Protein AF-A0A2T5HSL9-F1 (afdb_monomer)

Radius of gyration: 15.81 Å; Cα contacts (8 Å, |Δi|>4): 8; chains: 1; bounding box: 31×31×42 Å

pLDDT: mean 72.46, std 12.68, range [47.75, 87.69]

Mean predicted aligned error: 11.89 Å

Foldseek 3Di:
DDDDPPPPPVPPDPPDDCVVPPDPPDVVVVVCVVVPCVVVVVVVVVV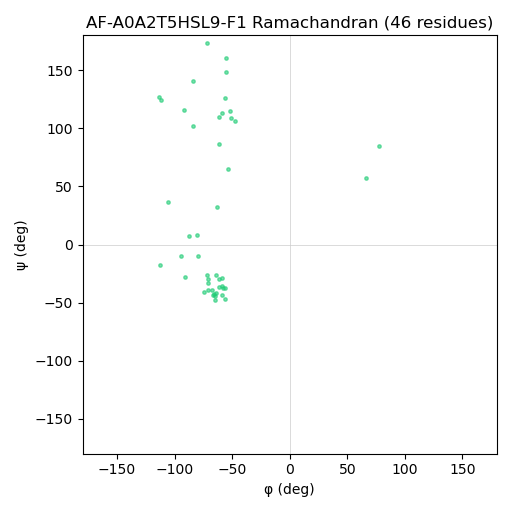D

Solvent-accessible surface area (backbone atoms only — not comparable to full-atom values): 3344 Å² total; per-residue (Å²): 136,86,75,84,80,77,68,76,71,77,64,100,58,95,74,77,51,62,82,81,73,46,62,87,90,36,67,68,55,54,48,48,63,69,70,52,56,64,66,59,52,54,55,55,63,73,74,112

Organism: NCBI:txid1651082

Structure (mmCIF, N/CA/C/O backbone):
data_AF-A0A2T5HSL9-F1
#
_entry.id   AF-A0A2T5HSL9-F1
#
loop_
_atom_site.group_PDB
_atom_site.id
_atom_site.type_symbol
_atom_site.label_atom_id
_atom_site.label_alt_id
_atom_site.label_comp_id
_atom_site.label_asym_id
_atom_site.label_entity_id
_atom_site.label_seq_id
_atom_site.pdbx_PDB_ins_code
_atom_site.Cartn_x
_atom_site.Cartn_y
_atom_site.Cartn_z
_atom_site.occupancy
_atom_site.B_iso_or_equiv
_atom_site.auth_seq_id
_atom_site.auth_comp_id
_atom_site.auth_asym_id
_atom_site.auth_atom_id
_atom_site.pdbx_PDB_model_num
ATOM 1 N N . MET A 1 1 ? -23.300 -5.735 34.395 1.00 55.75 1 MET A N 1
ATOM 2 C CA . MET A 1 1 ? -23.388 -6.496 33.127 1.00 55.75 1 MET A CA 1
ATOM 3 C C . MET A 1 1 ? -23.047 -5.561 31.973 1.00 55.75 1 MET A C 1
ATOM 5 O O . MET A 1 1 ? -23.310 -4.376 32.115 1.00 55.75 1 MET A O 1
ATOM 9 N N . MET A 1 2 ? -22.468 -6.115 30.895 1.00 47.75 2 MET A N 1
ATOM 10 C CA . MET A 1 2 ? -21.604 -5.508 29.855 1.00 47.75 2 MET A CA 1
ATOM 11 C C . MET A 1 2 ? -20.149 -5.294 30.314 1.00 47.75 2 MET A C 1
ATOM 13 O O . MET A 1 2 ? -19.780 -4.247 30.833 1.00 47.75 2 MET A O 1
ATOM 17 N N . GLY A 1 3 ? -19.352 -6.364 30.174 1.00 54.53 3 GLY A N 1
ATOM 18 C CA . GLY A 1 3 ? -17.907 -6.407 30.427 1.00 54.53 3 GLY A CA 1
ATOM 19 C C . GLY A 1 3 ? -17.092 -5.664 29.359 1.00 54.53 3 GLY A C 1
ATOM 20 O O . GLY A 1 3 ? -17.662 -5.194 28.372 1.00 54.53 3 GLY A O 1
ATOM 21 N N . PRO A 1 4 ? -15.770 -5.523 29.560 1.00 56.38 4 PRO A N 1
ATOM 22 C CA . PRO A 1 4 ? -14.924 -4.671 28.736 1.00 56.38 4 PRO A CA 1
ATOM 23 C C . PRO A 1 4 ? -15.041 -5.081 27.270 1.00 56.38 4 PRO A C 1
ATOM 25 O O . PRO A 1 4 ? -14.880 -6.249 26.920 1.00 56.38 4 PRO A O 1
ATOM 28 N N . ARG A 1 5 ? -15.363 -4.097 26.426 1.00 60.16 5 ARG A N 1
ATOM 29 C CA . ARG A 1 5 ? -15.409 -4.221 24.971 1.00 60.16 5 ARG A CA 1
ATOM 30 C C . ARG A 1 5 ? -14.077 -4.830 24.544 1.00 60.16 5 ARG A C 1
ATOM 32 O O . ARG A 1 5 ? -13.047 -4.171 24.660 1.00 60.16 5 ARG A O 1
ATOM 39 N N . GLN A 1 6 ? -14.093 -6.090 24.113 1.00 56.03 6 GLN A N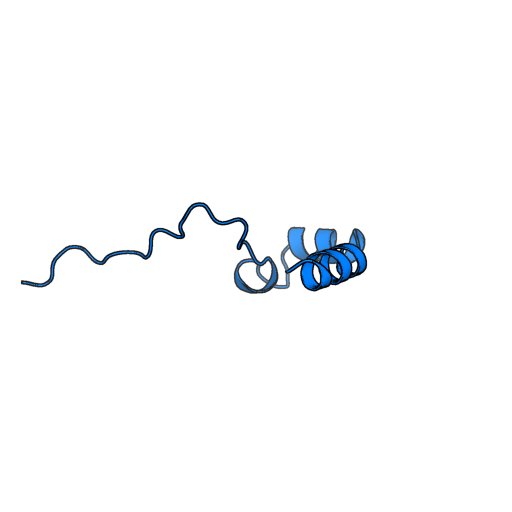 1
ATOM 40 C CA . GLN A 1 6 ? -12.978 -6.697 23.401 1.00 56.03 6 GLN A CA 1
ATOM 41 C C . GLN A 1 6 ? -12.816 -5.874 22.123 1.00 56.03 6 GLN A C 1
ATOM 43 O O . GLN A 1 6 ? -13.434 -6.154 21.100 1.00 56.03 6 GLN A O 1
ATOM 48 N N . ALA A 1 7 ? -12.047 -4.786 22.203 1.00 58.56 7 ALA A N 1
ATOM 49 C CA . ALA A 1 7 ? -11.366 -4.267 21.038 1.00 58.56 7 ALA A CA 1
ATOM 50 C C . ALA A 1 7 ? -10.635 -5.484 20.494 1.00 58.56 7 ALA A C 1
ATOM 52 O O . ALA A 1 7 ? -9.840 -6.078 21.227 1.00 58.56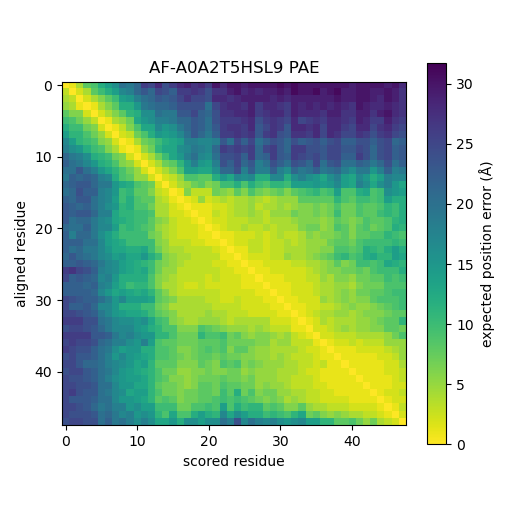 7 ALA A O 1
ATOM 53 N N . ALA A 1 8 ? -11.025 -5.932 19.299 1.00 56.16 8 ALA A N 1
ATOM 54 C CA . ALA A 1 8 ? -10.300 -6.960 18.588 1.00 56.16 8 ALA A CA 1
ATOM 55 C C . ALA A 1 8 ? -8.841 -6.527 18.662 1.00 56.16 8 ALA A C 1
ATOM 57 O O . ALA A 1 8 ? -8.481 -5.495 18.102 1.00 56.16 8 ALA A O 1
ATOM 58 N N . GLN A 1 9 ? -8.052 -7.218 19.484 1.00 52.69 9 GLN A N 1
ATOM 59 C CA . GLN A 1 9 ? -6.615 -7.076 19.432 1.00 52.69 9 GLN A CA 1
ATOM 60 C C . GLN A 1 9 ? -6.334 -7.546 18.015 1.00 52.69 9 GLN A C 1
ATOM 62 O O . GLN A 1 9 ? -6.607 -8.724 17.755 1.00 52.69 9 GLN A O 1
ATOM 67 N N . PRO A 1 10 ? -5.943 -6.666 17.071 1.00 53.00 10 PRO A N 1
ATOM 68 C CA . PRO A 1 10 ? -5.486 -7.187 15.807 1.00 53.00 10 PRO A CA 1
ATOM 69 C C . PRO A 1 10 ? -4.328 -8.068 16.239 1.00 53.00 10 PRO A C 1
ATOM 71 O O . PRO A 1 10 ? -3.379 -7.588 16.873 1.00 53.00 10 PRO A O 1
ATOM 74 N N . ALA A 1 11 ? -4.482 -9.383 16.062 1.00 52.16 11 ALA A N 1
ATOM 75 C CA . ALA A 1 11 ? -3.380 -10.265 16.356 1.00 52.16 11 ALA A CA 1
ATOM 76 C C . ALA A 1 11 ? -2.197 -9.758 15.534 1.00 52.16 11 ALA A C 1
ATOM 78 O O . ALA A 1 11 ? -2.352 -8.949 14.625 1.00 52.16 11 ALA A O 1
ATOM 79 N N . LEU A 1 12 ? -1.017 -10.156 15.958 1.00 53.47 12 LEU A N 1
ATOM 80 C CA . LEU A 1 12 ? 0.298 -9.741 15.496 1.00 53.47 12 LEU A CA 1
ATOM 81 C C . LEU A 1 12 ? 0.475 -9.906 13.967 1.00 53.47 12 LEU A C 1
ATOM 83 O O . LEU A 1 12 ? 1.245 -10.746 13.511 1.00 53.47 12 LEU A O 1
ATOM 87 N N . PHE A 1 13 ? -0.273 -9.158 13.165 1.00 52.25 13 PHE A N 1
ATOM 88 C CA . PHE A 1 13 ? -0.588 -9.504 11.795 1.00 52.25 13 PHE A CA 1
ATOM 89 C C . PHE A 1 13 ? 0.071 -8.503 10.868 1.00 52.25 13 PHE A C 1
ATOM 91 O O . PHE A 1 13 ? -0.162 -7.295 10.918 1.00 52.25 13 PHE A O 1
ATOM 98 N N . TYR A 1 14 ? 0.815 -9.066 9.929 1.00 54.75 14 TYR A N 1
ATOM 99 C CA . TYR A 1 14 ? 1.180 -8.472 8.650 1.00 54.75 14 TYR A CA 1
ATOM 100 C C . TYR A 1 14 ? -0.051 -8.207 7.755 1.00 54.75 14 TYR A C 1
ATOM 102 O O . TYR A 1 14 ? 0.029 -8.283 6.536 1.00 54.75 14 TYR A O 1
ATOM 110 N N . GLU A 1 15 ? -1.199 -7.889 8.347 1.00 60.03 15 GLU A N 1
ATOM 111 C CA . GLU A 1 15 ? -2.464 -7.602 7.673 1.00 60.03 15 GLU A CA 1
ATOM 112 C C . GLU A 1 15 ? -2.731 -6.092 7.717 1.00 60.03 15 GLU A C 1
ATOM 114 O O . GLU A 1 15 ? -3.842 -5.602 7.900 1.00 60.03 15 GLU A O 1
ATOM 119 N N . PHE A 1 16 ? -1.658 -5.313 7.587 1.00 67.12 16 PHE A N 1
ATOM 120 C CA . PHE A 1 16 ? -1.761 -3.876 7.426 1.00 67.12 16 PHE A CA 1
ATOM 121 C C . PHE A 1 16 ? -2.010 -3.556 5.952 1.00 67.12 16 PHE A C 1
ATOM 123 O O . PHE A 1 16 ? -1.100 -3.573 5.122 1.00 67.12 16 PHE A O 1
ATOM 130 N N . SER A 1 17 ? -3.264 -3.249 5.631 1.00 73.44 17 SER A N 1
ATOM 131 C CA . SER A 1 17 ? -3.665 -2.741 4.322 1.00 73.44 17 SER A CA 1
ATOM 132 C C . SER A 1 17 ? -3.647 -1.213 4.318 1.00 73.44 17 SER A C 1
ATOM 134 O O . SER A 1 17 ? -4.434 -0.560 5.012 1.00 73.44 17 SER A O 1
ATOM 136 N N . LEU A 1 18 ? -2.762 -0.630 3.500 1.00 74.19 18 LEU A N 1
ATOM 137 C CA . LEU A 1 18 ? -2.724 0.815 3.239 1.00 74.19 18 LEU A CA 1
ATOM 138 C C . LEU A 1 18 ? -4.053 1.327 2.653 1.00 74.19 18 LEU A C 1
ATOM 140 O O . LEU A 1 18 ? -4.415 2.488 2.851 1.00 74.19 18 LEU A O 1
ATOM 144 N N . GLU A 1 19 ? -4.784 0.472 1.938 1.00 77.06 19 GLU A N 1
ATOM 145 C CA . GLU A 1 19 ? -6.060 0.811 1.307 1.00 77.06 19 GLU A CA 1
ATOM 146 C C . GLU A 1 19 ? -7.187 0.993 2.329 1.00 77.06 19 GLU A C 1
ATOM 148 O O . GLU A 1 19 ? -8.031 1.872 2.145 1.00 77.06 19 GLU A O 1
ATOM 153 N N . ASP A 1 20 ? -7.150 0.238 3.424 1.00 81.12 20 ASP A N 1
ATOM 154 C CA . ASP A 1 20 ? -8.191 0.267 4.456 1.00 81.12 20 ASP A CA 1
ATOM 155 C C . ASP A 1 20 ? -7.893 1.289 5.559 1.00 81.12 20 ASP A C 1
ATOM 157 O O . ASP A 1 20 ? -8.809 1.843 6.164 1.00 81.12 20 ASP A O 1
ATOM 161 N N . HIS A 1 21 ? -6.611 1.581 5.804 1.00 81.25 21 HIS A N 1
ATOM 162 C CA . HIS A 1 21 ? -6.190 2.350 6.9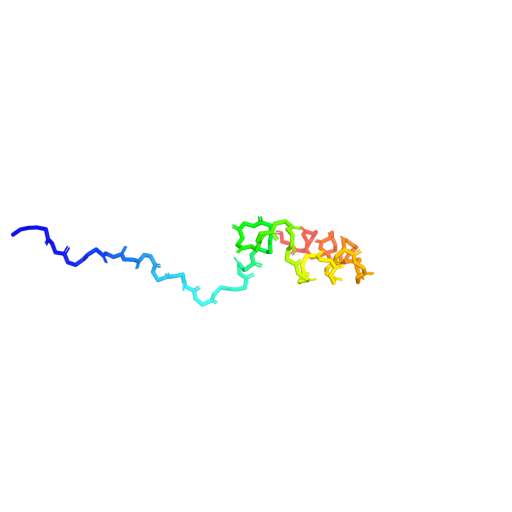82 1.00 81.25 21 HIS A CA 1
ATOM 163 C C . HIS A 1 21 ? -5.607 3.730 6.671 1.00 81.25 21 HIS A C 1
ATOM 165 O O . HIS A 1 21 ? -5.522 4.568 7.570 1.00 81.25 21 HIS A O 1
ATOM 171 N N . VAL A 1 22 ? -5.195 4.000 5.428 1.00 83.00 22 VAL A N 1
ATOM 172 C CA . VAL A 1 22 ? -4.552 5.273 5.072 1.00 83.00 22 VAL A CA 1
ATOM 173 C C . VAL A 1 22 ? -5.458 6.101 4.155 1.00 83.00 22 VAL A C 1
ATOM 175 O O . VAL A 1 22 ? -5.823 5.618 3.079 1.00 83.00 22 VAL A O 1
ATOM 178 N N . PRO A 1 23 ? -5.791 7.358 4.514 1.00 87.69 23 PRO A N 1
ATOM 179 C CA . PRO A 1 23 ? -6.572 8.259 3.666 1.00 87.69 23 PRO A CA 1
ATOM 180 C C . PRO A 1 23 ? -5.969 8.456 2.269 1.00 87.69 23 PRO A C 1
ATOM 182 O O . PRO A 1 23 ? -4.750 8.455 2.090 1.00 87.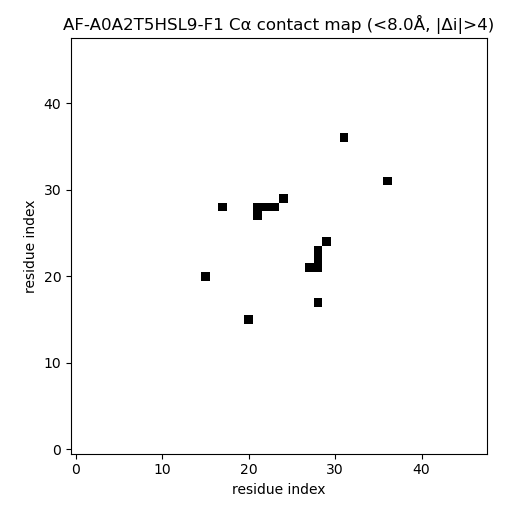69 23 PRO A O 1
ATOM 185 N N . GLN A 1 24 ? -6.819 8.675 1.261 1.00 82.31 24 GLN A N 1
ATOM 186 C CA . GLN A 1 24 ? -6.382 8.774 -0.142 1.00 82.31 24 GLN A CA 1
ATOM 187 C C . GLN A 1 24 ? -5.409 9.931 -0.420 1.00 82.31 24 GLN A C 1
ATOM 189 O O . GLN A 1 24 ? -4.573 9.825 -1.317 1.00 82.31 24 GLN A O 1
ATOM 194 N N . ASN A 1 25 ? -5.510 11.022 0.341 1.00 86.56 25 ASN A N 1
ATOM 195 C CA . ASN A 1 25 ? -4.670 12.216 0.221 1.00 86.56 25 ASN A CA 1
ATOM 196 C C . ASN A 1 25 ? -3.365 12.133 1.036 1.00 86.56 25 ASN A C 1
ATOM 198 O O . ASN A 1 25 ? -2.644 13.123 1.137 1.00 86.56 25 ASN A O 1
ATOM 202 N N . HIS A 1 26 ? -3.056 10.979 1.631 1.00 87.38 26 HIS A N 1
ATOM 203 C CA . HIS A 1 26 ? -1.883 10.820 2.479 1.00 87.38 26 HIS A CA 1
ATOM 204 C C . HIS A 1 26 ? -0.613 10.526 1.669 1.00 87.38 26 HIS A C 1
ATOM 206 O O . HIS A 1 26 ? -0.618 9.710 0.745 1.00 87.38 26 HIS A O 1
ATOM 212 N N . LEU A 1 27 ? 0.514 11.112 2.087 1.00 85.31 27 LEU A N 1
ATOM 213 C CA . LEU A 1 27 ? 1.813 10.959 1.423 1.00 85.31 27 LEU A CA 1
ATOM 214 C C . LEU A 1 27 ? 2.245 9.490 1.282 1.00 85.31 27 LEU A C 1
ATOM 216 O O . LEU A 1 27 ? 2.770 9.110 0.241 1.00 85.31 27 LEU A O 1
ATOM 220 N N . LEU A 1 28 ? 1.967 8.643 2.280 1.00 82.00 28 LEU A N 1
ATOM 221 C CA . LEU A 1 28 ? 2.282 7.207 2.212 1.00 82.00 28 LEU A CA 1
ATOM 222 C C . LEU A 1 28 ? 1.601 6.495 1.032 1.00 82.00 28 LEU A C 1
ATOM 224 O O . LEU A 1 28 ? 2.226 5.640 0.416 1.00 82.00 28 LEU A O 1
ATOM 228 N N . ARG A 1 29 ? 0.368 6.873 0.657 1.00 82.50 29 ARG A N 1
ATOM 229 C CA . ARG A 1 29 ? -0.288 6.326 -0.546 1.00 82.50 29 ARG A CA 1
ATOM 230 C C . ARG A 1 29 ? 0.346 6.825 -1.839 1.00 82.50 29 ARG A C 1
ATOM 232 O O . ARG A 1 29 ? 0.272 6.153 -2.865 1.00 82.50 29 ARG A O 1
ATOM 239 N N . SER A 1 30 ? 0.907 8.029 -1.828 1.00 83.31 30 SER A N 1
ATOM 240 C CA . SER A 1 30 ? 1.654 8.553 -2.973 1.00 83.31 30 SER A CA 1
ATOM 241 C C . SER A 1 30 ? 2.985 7.824 -3.127 1.00 83.31 30 SER A C 1
ATOM 243 O O . SER A 1 30 ? 3.359 7.481 -4.244 1.00 83.31 30 SER A O 1
ATOM 245 N N . ILE A 1 31 ? 3.654 7.524 -2.010 1.00 82.50 31 ILE A N 1
ATOM 246 C CA . ILE A 1 31 ? 4.887 6.732 -1.988 1.00 82.50 31 ILE A CA 1
ATOM 247 C C . ILE A 1 31 ? 4.612 5.303 -2.466 1.00 82.50 31 ILE A C 1
ATOM 249 O O . ILE A 1 31 ? 5.313 4.836 -3.351 1.00 82.50 31 ILE A O 1
ATOM 253 N N . ASP A 1 32 ? 3.572 4.636 -1.964 1.00 80.50 32 ASP A N 1
ATOM 254 C CA . ASP A 1 32 ? 3.191 3.284 -2.405 1.00 80.50 32 ASP A CA 1
ATOM 255 C C . ASP A 1 32 ? 2.936 3.210 -3.922 1.00 80.50 32 ASP A C 1
ATOM 257 O O . ASP A 1 32 ? 3.514 2.372 -4.619 1.00 80.50 32 ASP A O 1
ATOM 261 N N . ARG A 1 33 ? 2.165 4.165 -4.464 1.00 77.12 33 ARG A N 1
ATOM 262 C CA . ARG A 1 33 ? 1.930 4.279 -5.913 1.00 77.12 33 ARG A CA 1
ATOM 263 C C . ARG A 1 33 ? 3.207 4.529 -6.712 1.00 77.12 33 ARG A C 1
ATOM 265 O O . ARG A 1 33 ? 3.322 4.022 -7.822 1.00 77.12 33 ARG A O 1
ATOM 272 N N . PHE A 1 34 ? 4.142 5.307 -6.171 1.00 81.25 34 PHE A N 1
ATOM 273 C CA . PHE A 1 34 ? 5.410 5.610 -6.835 1.00 81.25 34 PHE A CA 1
ATOM 274 C C . PHE A 1 34 ? 6.382 4.426 -6.809 1.00 81.25 34 PHE A C 1
ATOM 276 O O . PHE A 1 34 ? 7.043 4.150 -7.805 1.00 81.25 34 PHE A O 1
ATOM 283 N N . VAL A 1 35 ? 6.455 3.713 -5.683 1.00 83.00 35 VAL A N 1
ATOM 284 C CA . VAL A 1 35 ? 7.310 2.530 -5.516 1.00 83.00 35 VAL A CA 1
ATOM 285 C C . VAL A 1 35 ? 6.764 1.339 -6.313 1.00 83.00 35 VAL A C 1
ATOM 287 O O . VAL A 1 35 ? 7.542 0.492 -6.744 1.00 83.00 35 VAL A O 1
ATOM 290 N N . GLY A 1 36 ? 5.453 1.289 -6.576 1.00 77.94 36 GLY A N 1
ATOM 291 C CA . GLY A 1 36 ? 4.871 0.356 -7.541 1.00 77.94 36 GLY A CA 1
ATOM 292 C C . GLY A 1 36 ? 4.991 -1.105 -7.104 1.00 77.94 36 GLY A C 1
ATOM 293 O O . GLY A 1 36 ? 5.536 -1.940 -7.821 1.00 77.94 36 GLY A O 1
ATOM 294 N N . LEU A 1 37 ? 4.458 -1.440 -5.927 1.00 80.12 37 LEU A N 1
ATOM 295 C CA . LEU A 1 37 ? 4.569 -2.780 -5.329 1.00 80.12 37 LEU A CA 1
ATOM 296 C C . LEU A 1 37 ? 3.570 -3.814 -5.885 1.00 80.12 37 LEU A C 1
ATOM 298 O O . LEU A 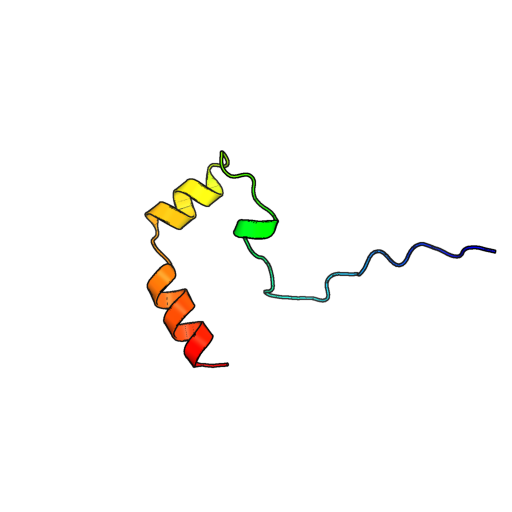1 37 ? 3.481 -4.929 -5.371 1.00 80.12 37 LEU A O 1
ATOM 302 N N . SER A 1 38 ? 2.817 -3.483 -6.938 1.00 79.81 38 SER A N 1
ATOM 303 C CA . SER A 1 38 ? 1.783 -4.356 -7.516 1.00 79.81 38 SER A CA 1
ATOM 304 C C . SER A 1 38 ? 2.328 -5.712 -7.982 1.00 79.81 38 SER A C 1
ATOM 306 O O . SER A 1 38 ? 1.678 -6.737 -7.771 1.00 79.81 38 SER A O 1
ATOM 308 N N . GLY A 1 39 ? 3.539 -5.748 -8.550 1.00 82.50 39 GLY A N 1
ATOM 309 C CA . GLY A 1 39 ? 4.200 -6.990 -8.965 1.00 82.50 39 GLY A CA 1
ATOM 310 C C . GLY A 1 39 ? 4.558 -7.899 -7.785 1.00 82.50 39 GLY A C 1
ATOM 311 O O . GLY A 1 39 ? 4.295 -9.098 -7.826 1.00 82.50 39 GLY A O 1
ATOM 312 N N . ILE A 1 40 ? 5.074 -7.320 -6.696 1.00 82.25 40 ILE A N 1
ATOM 313 C CA . ILE A 1 40 ? 5.390 -8.054 -5.461 1.00 82.25 40 ILE A CA 1
ATOM 314 C C . ILE A 1 40 ? 4.106 -8.567 -4.805 1.00 82.25 40 ILE A C 1
ATOM 316 O O . ILE A 1 40 ? 4.051 -9.729 -4.412 1.00 82.25 40 ILE A O 1
ATOM 320 N N . ARG A 1 41 ? 3.048 -7.745 -4.741 1.00 81.38 41 ARG A N 1
ATOM 321 C CA . ARG A 1 41 ? 1.730 -8.170 -4.235 1.00 81.38 41 ARG A CA 1
ATOM 322 C C . ARG A 1 41 ? 1.169 -9.341 -5.040 1.00 81.38 41 ARG A C 1
ATOM 324 O O . ARG A 1 41 ? 0.689 -10.297 -4.446 1.00 81.38 41 ARG A O 1
ATOM 331 N N . SER A 1 42 ? 1.284 -9.293 -6.368 1.00 83.31 42 SER A N 1
ATOM 332 C CA . SER A 1 42 ? 0.836 -10.379 -7.252 1.00 83.31 42 SER A CA 1
ATOM 333 C C . SER A 1 42 ? 1.633 -11.666 -7.025 1.00 83.31 42 SER A C 1
ATOM 335 O O . SER A 1 42 ? 1.053 -12.744 -6.958 1.00 83.31 42 SER A O 1
ATOM 337 N N . TYR A 1 43 ? 2.955 -11.555 -6.858 1.00 85.44 43 TYR A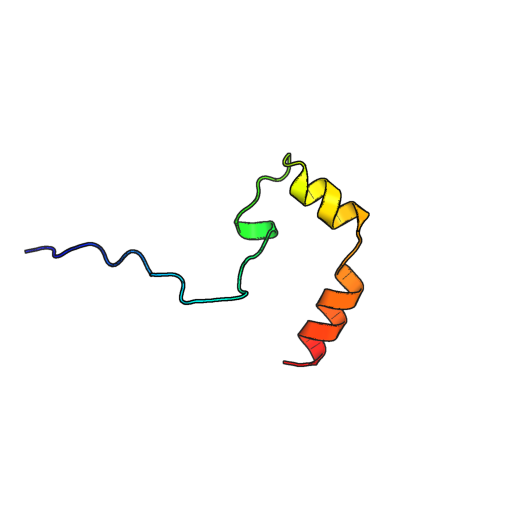 N 1
ATOM 338 C CA . TYR A 1 43 ? 3.824 -12.694 -6.560 1.00 85.44 43 TYR A CA 1
ATOM 339 C C . TYR A 1 43 ? 3.513 -13.324 -5.195 1.00 85.44 43 TYR A C 1
ATOM 341 O O . TYR A 1 43 ? 3.412 -14.542 -5.087 1.00 85.44 43 TYR A O 1
ATOM 349 N N . LEU A 1 44 ? 3.320 -12.504 -4.159 1.00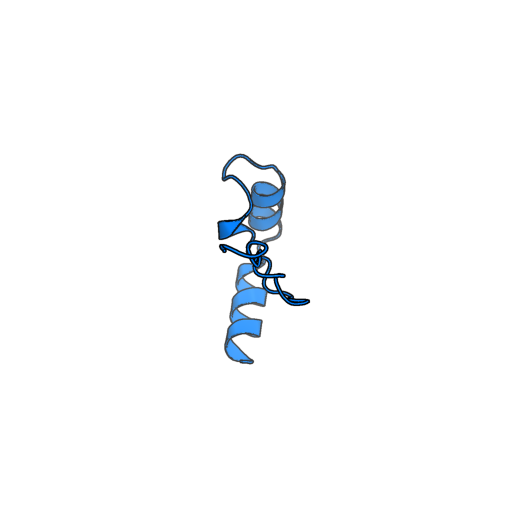 79.75 44 LEU A N 1
ATOM 350 C CA . LEU A 1 44 ? 2.984 -12.980 -2.815 1.00 79.75 44 LEU A CA 1
ATOM 351 C C . LEU A 1 44 ? 1.586 -13.605 -2.756 1.00 79.75 44 LEU A C 1
ATOM 353 O O . LEU A 1 44 ? 1.421 -14.631 -2.109 1.00 79.75 44 LEU A O 1
ATOM 357 N N . ALA A 1 45 ? 0.603 -13.033 -3.457 1.00 80.38 45 ALA A N 1
ATOM 358 C CA . ALA A 1 45 ? -0.746 -13.593 -3.541 1.00 80.38 45 ALA A CA 1
ATOM 359 C C . ALA A 1 45 ? -0.783 -14.959 -4.245 1.00 80.38 45 ALA A C 1
ATOM 361 O O . ALA A 1 45 ? -1.674 -15.749 -3.977 1.00 80.38 45 ALA A O 1
ATOM 362 N N . ALA A 1 46 ? 0.179 -15.246 -5.127 1.00 83.50 46 ALA A N 1
ATOM 363 C CA . ALA A 1 46 ? 0.308 -16.551 -5.774 1.00 83.50 46 ALA A CA 1
ATOM 364 C C . ALA A 1 46 ? 0.984 -17.615 -4.886 1.00 83.50 46 ALA A C 1
ATOM 366 O O . ALA A 1 46 ? 1.031 -18.782 -5.268 1.00 83.50 46 ALA A O 1
AT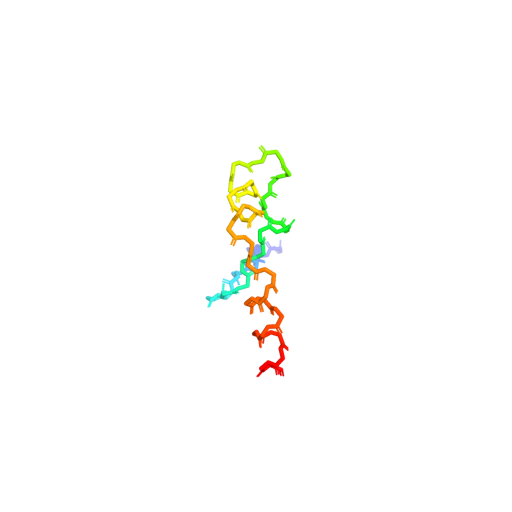OM 367 N N . LEU A 1 47 ? 1.552 -17.217 -3.741 1.00 75.44 47 LEU A N 1
ATOM 368 C CA . LEU A 1 47 ? 2.268 -18.104 -2.820 1.00 75.44 47 LEU A CA 1
ATOM 369 C C . LEU A 1 47 ? 1.376 -18.646 -1.685 1.00 75.44 47 LEU A C 1
ATOM 371 O O . LEU A 1 47 ? 1.821 -19.515 -0.935 1.00 75.44 47 LEU A O 1
ATOM 375 N N . ILE A 1 48 ? 0.161 -18.110 -1.538 1.00 63.88 48 ILE A N 1
ATOM 376 C CA . ILE A 1 48 ? -0.823 -18.428 -0.489 1.00 63.88 48 ILE A CA 1
ATOM 377 C C . ILE A 1 48 ? -1.991 -19.171 -1.137 1.00 63.88 48 ILE A C 1
ATOM 379 O O . ILE A 1 48 ? -2.449 -20.168 -0.538 1.00 63.88 48 ILE A O 1
#

Secondary structure (DSSP, 8-state):
-----------S-S---HHHHS-TT-HHHHHHHHHTTHHHHHHHHTT-

Sequence (48 aa):
MMGPRQAAQPALFYEFSLEDHVPQNHLLRSIDRFVGLSGIRSYLAALI